Protein AF-A0A8T4BU78-F1 (afdb_monomer_lite)

Secondary structure (DSSP, 8-state):
-PPPHHHHHHTT------TT-B-TTSPBPP-----TTS-TTT--TTT-GGGSHHHHHHHHHHHHHHHHHHHHTSTT----HHHHHHHHHH-HHHHHHHTSS-S-HHHHHHHHHHHHHHHHTT------

pLDDT: mean 82.56, std 16.55, range [45.66, 97.5]

Radius of gyration: 16.7 Å; chains: 1; bounding box: 52×27×36 Å

Structure (mmCIF, N/CA/C/O backbone):
data_AF-A0A8T4BU78-F1
#
_entry.id   AF-A0A8T4BU78-F1
#
loop_
_atom_site.group_PDB
_atom_site.id
_atom_site.type_symbol
_atom_site.label_atom_id
_atom_site.label_alt_id
_atom_site.label_comp_id
_atom_site.label_asym_id
_atom_site.label_entity_id
_atom_site.label_seq_id
_atom_site.pdbx_PDB_ins_code
_atom_site.Cartn_x
_atom_site.Cartn_y
_atom_site.Cartn_z
_atom_site.occupancy
_atom_site.B_iso_or_equiv
_atom_site.auth_seq_id
_atom_site.auth_comp_id
_atom_site.auth_asym_id
_atom_site.auth_atom_id
_atom_site.pdbx_PDB_model_num
ATOM 1 N N . MET A 1 1 ? 0.306 3.271 -10.183 1.00 60.38 1 MET A N 1
ATOM 2 C CA . MET A 1 1 ? 0.568 3.487 -8.742 1.00 60.38 1 MET A CA 1
ATOM 3 C C . MET A 1 1 ? 1.903 2.819 -8.454 1.00 60.38 1 MET A C 1
ATOM 5 O O . MET A 1 1 ? 2.010 1.633 -8.703 1.00 60.38 1 MET A O 1
ATOM 9 N N . GLN A 1 2 ? 2.957 3.525 -8.040 1.00 74.88 2 GLN A N 1
ATOM 10 C CA . GLN A 1 2 ? 4.253 2.846 -7.896 1.00 74.88 2 GLN A CA 1
ATOM 11 C C . GLN A 1 2 ? 4.319 2.069 -6.575 1.00 74.88 2 GLN A C 1
ATOM 13 O O . GLN A 1 2 ? 4.122 2.649 -5.507 1.00 74.88 2 GLN A O 1
ATOM 18 N N . LEU A 1 3 ? 4.611 0.769 -6.652 1.00 83.19 3 LEU A N 1
ATOM 19 C CA . LEU A 1 3 ? 4.861 -0.080 -5.487 1.00 83.19 3 LEU A CA 1
ATOM 20 C C . LEU A 1 3 ? 6.272 0.146 -4.929 1.00 83.19 3 LEU A C 1
ATOM 22 O O . LEU A 1 3 ? 7.244 0.337 -5.678 1.00 83.19 3 LEU A O 1
ATOM 26 N N . MET A 1 4 ? 6.391 0.059 -3.602 1.00 80.19 4 MET A N 1
ATOM 27 C CA . MET A 1 4 ? 7.692 -0.062 -2.941 1.00 80.19 4 MET A CA 1
ATOM 28 C C . MET A 1 4 ? 8.413 -1.329 -3.434 1.00 80.19 4 MET A C 1
ATOM 30 O O . MET A 1 4 ? 7.736 -2.326 -3.684 1.00 80.19 4 MET A O 1
ATOM 34 N N . PRO A 1 5 ? 9.754 -1.324 -3.593 1.00 80.31 5 PRO A N 1
ATOM 35 C CA . PRO A 1 5 ? 10.483 -2.474 -4.131 1.00 80.31 5 PRO A CA 1
ATOM 36 C C . PRO A 1 5 ? 10.196 -3.788 -3.400 1.00 80.31 5 PRO A C 1
ATOM 38 O O . PRO A 1 5 ? 9.961 -4.796 -4.054 1.00 80.31 5 PRO A O 1
ATOM 41 N N . ASP A 1 6 ? 10.171 -3.772 -2.068 1.00 82.94 6 ASP A N 1
ATOM 42 C CA . ASP A 1 6 ? 9.973 -4.996 -1.284 1.00 82.94 6 ASP A CA 1
ATOM 43 C C . ASP A 1 6 ? 8.546 -5.529 -1.448 1.00 82.94 6 ASP A C 1
ATOM 45 O O . ASP A 1 6 ? 8.368 -6.690 -1.797 1.00 82.94 6 ASP A O 1
ATOM 49 N N . ALA A 1 7 ? 7.540 -4.649 -1.369 1.00 86.81 7 ALA A N 1
ATOM 50 C CA . ALA A 1 7 ? 6.150 -5.014 -1.644 1.00 86.81 7 ALA A CA 1
ATOM 51 C C . ALA A 1 7 ? 5.963 -5.559 -3.071 1.00 86.81 7 ALA A C 1
ATOM 53 O O . ALA A 1 7 ? 5.230 -6.519 -3.277 1.00 86.81 7 ALA A O 1
ATOM 54 N N . ALA A 1 8 ? 6.637 -4.977 -4.066 1.00 89.25 8 ALA A N 1
ATOM 55 C CA . ALA A 1 8 ? 6.591 -5.474 -5.438 1.00 89.25 8 ALA A CA 1
ATOM 56 C C . ALA A 1 8 ? 7.152 -6.902 -5.551 1.00 89.25 8 ALA A C 1
ATOM 58 O O . ALA A 1 8 ? 6.532 -7.735 -6.211 1.00 89.25 8 ALA A O 1
ATOM 59 N N . ARG A 1 9 ? 8.272 -7.201 -4.876 1.00 88.44 9 ARG A N 1
ATOM 60 C CA . ARG A 1 9 ? 8.844 -8.560 -4.848 1.00 88.44 9 ARG A CA 1
ATOM 61 C C . ARG A 1 9 ? 7.935 -9.549 -4.137 1.00 88.44 9 ARG A C 1
ATOM 63 O O . ARG A 1 9 ? 7.732 -10.640 -4.658 1.00 88.44 9 ARG A O 1
ATOM 70 N N . ASP A 1 10 ? 7.342 -9.157 -3.014 1.00 90.19 10 ASP A N 1
ATOM 71 C CA . ASP A 1 10 ? 6.379 -9.996 -2.292 1.00 90.19 10 ASP A CA 1
ATOM 72 C C . ASP A 1 10 ? 5.147 -10.321 -3.154 1.00 90.19 10 ASP A C 1
ATOM 74 O O . ASP A 1 10 ? 4.542 -11.382 -3.007 1.00 90.19 10 ASP A O 1
ATOM 78 N N . MET A 1 11 ? 4.786 -9.432 -4.088 1.00 91.81 11 MET A N 1
ATOM 79 C CA . MET A 1 11 ? 3.721 -9.654 -5.076 1.00 91.81 11 MET A CA 1
ATOM 80 C C . MET A 1 11 ? 4.187 -10.414 -6.333 1.00 91.81 11 MET A C 1
ATOM 82 O O . MET A 1 11 ? 3.403 -10.586 -7.266 1.00 91.81 11 MET A O 1
ATOM 86 N N . GLY A 1 12 ? 5.437 -10.882 -6.368 1.00 90.56 12 GLY A N 1
ATOM 87 C CA . GLY A 1 12 ? 5.993 -11.680 -7.461 1.00 90.56 12 GLY A CA 1
ATOM 88 C C . GLY A 1 12 ? 6.514 -10.873 -8.650 1.00 90.56 12 GLY A C 1
ATOM 89 O O . GLY A 1 12 ? 6.806 -11.465 -9.686 1.00 90.56 12 GLY A O 1
ATOM 90 N N . LEU A 1 13 ? 6.643 -9.547 -8.527 1.00 90.62 13 LEU A N 1
ATOM 91 C CA . LEU A 1 13 ? 7.247 -8.734 -9.580 1.00 90.62 13 LEU A CA 1
ATOM 92 C C . LEU A 1 13 ? 8.768 -8.898 -9.590 1.00 90.62 13 LEU A C 1
ATOM 94 O O . LEU A 1 13 ? 9.443 -8.760 -8.564 1.00 90.62 13 LEU A O 1
ATOM 98 N N . ASN A 1 14 ? 9.321 -9.098 -10.781 1.00 89.44 14 ASN A N 1
ATOM 99 C CA . ASN A 1 14 ? 10.753 -9.055 -11.014 1.00 89.44 14 ASN A CA 1
ATOM 100 C C . ASN A 1 14 ? 11.227 -7.595 -11.001 1.00 89.44 14 ASN A C 1
ATOM 102 O O . ASN A 1 14 ? 11.080 -6.857 -11.978 1.00 89.44 14 ASN A O 1
ATOM 106 N N . VAL A 1 15 ? 11.774 -7.161 -9.865 1.00 83.81 15 VAL A N 1
ATOM 107 C CA . VAL A 1 15 ? 12.284 -5.798 -9.680 1.00 83.81 15 VAL A CA 1
ATOM 108 C C . VAL A 1 15 ? 13.722 -5.825 -9.155 1.00 83.81 15 VAL A C 1
ATOM 110 O O . VAL A 1 15 ? 14.036 -6.631 -8.270 1.00 83.81 15 VAL A O 1
ATOM 113 N N . PRO A 1 16 ? 14.611 -4.936 -9.640 1.00 75.50 16 PRO A N 1
ATOM 114 C CA . PRO A 1 16 ? 15.993 -4.870 -9.171 1.00 75.50 16 PRO A CA 1
ATOM 115 C C . PRO A 1 16 ? 16.114 -4.698 -7.648 1.00 75.50 16 PRO A C 1
ATOM 117 O O . PRO A 1 16 ? 15.251 -4.101 -6.997 1.00 75.50 16 PRO A O 1
ATOM 120 N N . ASP A 1 17 ? 17.209 -5.187 -7.061 1.00 72.69 17 ASP A N 1
ATOM 121 C CA . ASP A 1 17 ? 17.552 -4.891 -5.667 1.00 72.69 17 ASP A CA 1
ATOM 122 C C . ASP A 1 17 ? 18.189 -3.505 -5.546 1.00 72.69 17 ASP A C 1
ATOM 124 O O . ASP A 1 17 ? 19.389 -3.323 -5.745 1.00 72.69 17 ASP A O 1
ATOM 128 N N . TYR A 1 18 ? 17.359 -2.508 -5.241 1.00 62.97 18 TYR A N 1
ATOM 129 C CA . TYR A 1 18 ? 17.823 -1.147 -4.992 1.00 62.97 18 TYR A CA 1
ATOM 130 C C . TYR A 1 18 ? 18.510 -1.017 -3.625 1.00 62.97 18 TYR A C 1
ATOM 132 O O . TYR A 1 18 ? 19.382 -0.170 -3.469 1.00 62.97 18 TYR A O 1
ATOM 140 N N . GLN A 1 19 ? 18.153 -1.839 -2.631 1.00 54.75 19 GLN A N 1
ATOM 141 C CA . GLN A 1 19 ? 18.551 -1.626 -1.235 1.00 54.75 19 GLN A CA 1
ATOM 142 C C . GLN A 1 19 ? 19.984 -2.083 -0.921 1.00 54.75 19 GLN A C 1
ATOM 144 O O . GLN A 1 19 ? 20.543 -1.676 0.097 1.00 54.75 19 GLN A O 1
ATOM 149 N N . LYS A 1 20 ? 20.619 -2.879 -1.791 1.00 51.72 20 LYS A N 1
ATOM 150 C CA . LYS A 1 20 ? 21.959 -3.444 -1.550 1.00 51.72 20 LYS A CA 1
ATOM 151 C C . LYS A 1 20 ? 23.054 -2.876 -2.451 1.00 51.72 20 LYS A C 1
ATOM 153 O O . LYS A 1 20 ? 23.868 -3.621 -2.990 1.00 51.72 20 LYS A O 1
ATOM 158 N N . VAL A 1 21 ? 23.158 -1.553 -2.569 1.00 51.81 21 VAL A N 1
ATOM 159 C CA . VAL A 1 21 ? 24.363 -0.941 -3.157 1.00 51.81 21 VAL A CA 1
ATOM 160 C C . VAL A 1 21 ? 25.380 -0.651 -2.048 1.00 51.81 21 VAL A C 1
ATOM 162 O O . VAL A 1 21 ? 25.398 0.433 -1.467 1.00 51.81 21 VAL A O 1
ATOM 165 N N . LYS A 1 22 ? 26.248 -1.625 -1.742 1.00 45.94 22 LYS A N 1
ATOM 166 C CA . LYS A 1 22 ? 27.487 -1.357 -0.993 1.00 45.94 22 LYS A CA 1
ATOM 167 C C . LYS A 1 22 ? 28.500 -0.732 -1.953 1.00 45.94 22 LYS A C 1
ATOM 169 O O . LYS A 1 22 ? 28.927 -1.394 -2.893 1.00 45.94 22 LYS A O 1
ATOM 174 N N . ILE A 1 23 ? 28.911 0.514 -1.717 1.00 50.72 23 ILE A N 1
ATOM 175 C CA . ILE A 1 23 ? 30.072 1.098 -2.404 1.00 50.72 23 ILE A CA 1
ATOM 176 C C . ILE A 1 23 ? 31.296 1.035 -1.486 1.00 50.72 23 ILE A C 1
ATOM 178 O O . ILE A 1 23 ? 31.197 1.194 -0.266 1.00 50.72 23 ILE A O 1
ATOM 182 N N . ARG A 1 24 ? 32.458 0.789 -2.102 1.00 45.66 24 ARG A N 1
ATOM 183 C CA . ARG A 1 24 ? 33.802 0.947 -1.527 1.00 45.66 24 ARG A CA 1
ATOM 184 C C . ARG A 1 24 ? 33.868 2.249 -0.700 1.00 45.66 24 ARG A C 1
ATOM 186 O O . ARG A 1 24 ? 33.446 3.292 -1.188 1.00 45.66 24 ARG A O 1
ATOM 193 N N . ASN A 1 25 ? 34.393 2.178 0.527 1.00 53.91 25 ASN A N 1
ATOM 194 C CA . ASN A 1 25 ? 34.515 3.266 1.527 1.00 53.91 25 ASN A CA 1
ATOM 195 C C . ASN A 1 25 ? 33.329 3.472 2.498 1.00 53.91 25 ASN A C 1
ATOM 197 O O . ASN A 1 25 ? 33.269 4.494 3.176 1.00 53.91 25 ASN A O 1
ATOM 201 N N . GLY A 1 26 ? 32.402 2.516 2.620 1.00 53.44 26 GLY A N 1
ATOM 202 C CA . GLY A 1 26 ? 31.510 2.433 3.792 1.00 53.44 26 GLY A CA 1
ATOM 203 C C . GLY A 1 26 ? 30.357 3.445 3.858 1.00 53.44 26 GLY A C 1
ATOM 204 O O . GLY A 1 26 ? 29.651 3.484 4.862 1.00 53.44 26 GLY A O 1
ATOM 205 N N . LYS A 1 27 ? 30.113 4.238 2.805 1.00 56.41 27 LYS A N 1
ATOM 206 C CA . LYS A 1 27 ? 28.925 5.103 2.710 1.00 56.41 27 LYS A CA 1
ATOM 207 C C . LYS A 1 27 ? 27.795 4.394 1.959 1.00 56.41 27 LYS A C 1
ATOM 209 O O . LYS A 1 27 ? 27.946 4.045 0.790 1.00 56.41 27 LYS A O 1
ATOM 214 N N . THR A 1 28 ? 26.651 4.224 2.619 1.00 51.62 28 THR A N 1
ATOM 215 C CA . THR A 1 28 ? 25.407 3.752 1.995 1.00 51.62 28 THR A CA 1
ATOM 216 C C . THR A 1 28 ? 24.897 4.812 1.020 1.00 51.62 28 THR A C 1
ATOM 218 O O . THR A 1 28 ? 24.598 5.936 1.431 1.00 51.62 28 THR A O 1
ATOM 221 N N . LEU A 1 29 ? 24.786 4.483 -0.272 1.00 51.28 29 LEU A N 1
ATOM 222 C CA . LEU A 1 29 ? 24.073 5.356 -1.204 1.00 51.28 29 LEU A CA 1
ATOM 223 C C . LEU A 1 29 ? 22.579 5.325 -0.880 1.00 51.28 29 LEU A C 1
ATOM 225 O O . LEU A 1 29 ? 21.978 4.258 -0.773 1.00 51.28 29 LEU A O 1
ATOM 229 N N . LYS A 1 30 ? 21.966 6.507 -0.776 1.00 52.44 30 LYS A N 1
ATOM 230 C CA . LYS A 1 30 ? 20.507 6.627 -0.786 1.00 52.44 30 LYS A CA 1
ATOM 231 C C . LYS A 1 30 ? 20.003 6.169 -2.152 1.00 52.44 30 LYS A C 1
ATOM 233 O O . LYS A 1 30 ? 20.450 6.670 -3.181 1.00 52.44 30 LYS A O 1
ATOM 238 N N . THR A 1 31 ? 19.066 5.232 -2.166 1.00 48.88 31 THR A N 1
ATOM 239 C CA . THR A 1 31 ? 18.368 4.840 -3.389 1.00 48.88 31 THR A CA 1
ATOM 240 C C . THR A 1 31 ? 17.513 6.012 -3.853 1.00 48.88 31 THR A C 1
ATOM 242 O O . THR A 1 31 ? 16.580 6.415 -3.158 1.00 48.88 31 THR A O 1
ATOM 245 N N . TYR A 1 32 ? 17.834 6.592 -5.005 1.00 50.03 32 TYR A N 1
ATOM 246 C CA . TYR A 1 32 ? 17.014 7.646 -5.590 1.00 50.03 32 TYR A CA 1
ATOM 247 C C . TYR A 1 32 ? 15.757 7.027 -6.214 1.00 50.03 32 TYR A C 1
ATOM 249 O O . TYR A 1 32 ? 15.835 6.002 -6.890 1.00 50.03 32 TYR A O 1
ATOM 257 N N . SER A 1 33 ? 14.592 7.650 -6.001 1.00 55.03 33 SER A N 1
ATOM 258 C CA . SER A 1 33 ? 13.384 7.334 -6.773 1.00 55.03 33 SER A CA 1
ATOM 259 C C . SER A 1 33 ? 13.700 7.489 -8.261 1.00 55.03 33 SER A C 1
ATOM 261 O O . SER A 1 33 ? 14.304 8.500 -8.629 1.00 55.03 33 SER A O 1
ATOM 263 N N . CYS A 1 34 ? 13.264 6.560 -9.109 1.00 60.91 34 CYS A N 1
ATOM 264 C CA . CYS A 1 34 ? 13.429 6.686 -10.554 1.00 60.91 34 CYS A CA 1
ATOM 265 C C . CYS A 1 34 ? 12.762 7.974 -11.052 1.00 60.91 34 CYS A C 1
ATOM 267 O O . CYS A 1 34 ? 11.539 8.091 -11.044 1.00 60.91 34 CYS A O 1
ATOM 269 N N . ARG A 1 35 ? 13.574 8.966 -11.430 1.00 56.44 35 ARG A N 1
ATOM 270 C CA . ARG A 1 35 ? 13.133 10.253 -11.980 1.00 56.44 35 ARG A CA 1
ATOM 271 C C . ARG A 1 35 ? 13.648 10.378 -13.404 1.00 56.44 35 ARG A C 1
ATOM 273 O O . ARG A 1 35 ? 14.730 9.888 -13.723 1.00 56.44 35 ARG A O 1
ATOM 280 N N . LYS A 1 36 ? 12.885 11.071 -14.246 1.00 46.22 36 LYS A N 1
ATOM 281 C CA . LYS A 1 36 ? 13.298 11.433 -15.605 1.00 46.22 36 LYS A CA 1
ATOM 282 C C . LYS A 1 36 ? 14.642 12.185 -15.529 1.00 46.22 36 LYS A C 1
ATOM 284 O O . LYS A 1 36 ? 14.718 13.191 -14.832 1.00 46.22 36 LYS A O 1
ATOM 289 N N . GLY A 1 37 ? 15.687 11.663 -16.178 1.00 53.62 37 GLY A N 1
ATOM 290 C CA . GLY A 1 37 ? 17.047 12.234 -16.183 1.00 53.62 37 GLY A CA 1
ATOM 291 C C . GLY A 1 37 ? 18.063 11.590 -15.223 1.00 53.62 37 GLY A C 1
ATOM 292 O O . GLY A 1 37 ? 19.249 11.875 -15.332 1.00 53.62 37 GLY A O 1
ATOM 293 N N . LEU A 1 38 ? 17.643 10.698 -14.316 1.00 56.53 38 LEU A N 1
ATOM 294 C CA . LEU A 1 38 ? 18.546 9.803 -13.577 1.00 56.53 38 LEU A CA 1
ATOM 295 C C . LEU A 1 38 ? 18.670 8.510 -14.386 1.00 56.53 38 LEU A C 1
ATOM 297 O O . LEU A 1 38 ? 17.843 7.608 -14.264 1.00 56.53 38 LEU A O 1
ATOM 301 N N . GLU A 1 39 ? 19.648 8.494 -15.286 1.00 49.66 39 GLU A N 1
ATOM 302 C CA . GLU A 1 39 ? 19.865 7.448 -16.286 1.00 49.66 39 GLU A CA 1
ATOM 303 C C . GLU A 1 39 ? 19.889 6.021 -15.713 1.00 49.66 39 GLU A C 1
ATOM 305 O O . GLU A 1 39 ? 20.198 5.781 -14.542 1.00 49.66 39 GLU A O 1
ATOM 310 N N . GLU A 1 40 ? 19.573 5.076 -16.604 1.00 52.31 40 GLU A N 1
ATOM 311 C CA . GLU A 1 40 ? 19.340 3.627 -16.469 1.00 52.31 40 GLU A CA 1
ATOM 312 C C . GLU A 1 40 ? 20.213 2.842 -15.476 1.00 52.31 40 GLU A C 1
ATOM 314 O O . GLU A 1 40 ? 19.840 1.738 -15.074 1.00 52.31 40 GLU A O 1
ATOM 319 N N . LYS A 1 41 ? 21.352 3.396 -15.045 1.00 59.34 41 LYS A N 1
ATOM 320 C CA . LYS A 1 41 ? 22.296 2.783 -14.103 1.00 59.34 41 LYS A CA 1
ATOM 321 C C . LYS A 1 41 ? 21.620 2.269 -12.835 1.00 59.34 41 LYS A C 1
ATOM 323 O O . LYS A 1 41 ? 21.973 1.194 -12.353 1.00 59.34 41 LYS A O 1
ATOM 328 N N . TYR A 1 42 ? 20.673 3.032 -12.291 1.00 59.75 42 TYR A N 1
ATOM 329 C CA . TYR A 1 42 ? 19.941 2.631 -11.087 1.00 59.75 42 TYR A CA 1
ATOM 330 C C . TYR A 1 42 ? 18.528 2.159 -11.403 1.00 59.75 42 TYR A C 1
ATOM 332 O O . TYR A 1 42 ? 18.021 1.294 -10.704 1.00 59.75 42 TYR A O 1
ATOM 340 N N . CYS A 1 43 ? 17.910 2.668 -12.468 1.00 66.44 43 CYS A N 1
ATOM 341 C CA . CYS A 1 43 ? 16.534 2.364 -12.838 1.00 66.44 43 CYS A CA 1
ATOM 342 C C . CYS A 1 43 ? 16.492 1.595 -14.152 1.00 66.44 43 CYS A C 1
ATOM 344 O O . CYS A 1 43 ? 16.493 2.179 -15.232 1.00 66.44 43 CYS A O 1
ATOM 346 N N . LYS A 1 44 ? 16.427 0.266 -14.054 1.00 70.75 44 LYS A N 1
ATOM 347 C CA . LYS A 1 44 ? 16.305 -0.614 -15.219 1.00 70.75 44 LYS A CA 1
ATOM 348 C C . LYS A 1 44 ? 14.869 -0.615 -15.741 1.00 70.75 44 LYS A C 1
ATOM 350 O O . LYS A 1 44 ? 14.165 -1.604 -15.586 1.00 70.75 44 LYS A O 1
ATOM 355 N N . PHE A 1 45 ? 14.429 0.481 -16.359 1.00 69.88 45 PHE A N 1
ATOM 356 C CA . PHE A 1 45 ? 13.051 0.644 -16.852 1.00 69.88 45 PHE A CA 1
ATOM 357 C C . PHE A 1 45 ? 12.570 -0.521 -17.731 1.00 69.88 45 PHE A C 1
ATOM 359 O O . PHE A 1 45 ? 11.399 -0.874 -17.681 1.00 69.88 45 PHE A O 1
ATOM 366 N N . LYS A 1 46 ? 13.476 -1.147 -18.496 1.00 73.00 46 LYS A N 1
ATOM 367 C CA . LYS A 1 46 ? 13.161 -2.307 -19.344 1.00 73.00 46 LYS A CA 1
ATOM 368 C C . LYS A 1 46 ? 12.871 -3.595 -18.569 1.00 73.00 46 LYS A C 1
ATOM 370 O O . LYS A 1 46 ? 12.128 -4.426 -19.072 1.00 73.00 46 LYS A O 1
ATOM 375 N N . THR A 1 47 ? 13.479 -3.798 -17.399 1.00 81.44 47 THR A N 1
ATOM 376 C CA . THR A 1 47 ? 13.391 -5.076 -16.664 1.00 81.44 47 THR A CA 1
ATOM 377 C C . THR A 1 47 ? 12.733 -4.953 -15.296 1.00 81.44 47 THR A C 1
ATOM 379 O O . THR A 1 47 ? 12.500 -5.967 -14.655 1.00 81.44 47 THR A O 1
ATOM 382 N N . ASP A 1 48 ? 12.478 -3.738 -14.816 1.00 85.44 48 ASP A N 1
ATOM 383 C CA . ASP A 1 48 ? 11.678 -3.493 -13.621 1.00 85.44 48 ASP A CA 1
ATOM 384 C C . ASP A 1 48 ? 10.196 -3.538 -13.993 1.00 85.44 48 ASP A C 1
ATOM 386 O O . ASP A 1 48 ? 9.640 -2.604 -14.576 1.00 85.44 48 ASP A O 1
ATOM 390 N N . GLU A 1 49 ? 9.552 -4.644 -13.632 1.00 90.19 49 GLU A N 1
ATOM 391 C CA . GLU A 1 49 ? 8.161 -4.914 -13.986 1.00 90.19 49 GLU A CA 1
ATOM 392 C C . GLU A 1 49 ? 7.164 -3.926 -13.379 1.00 90.19 49 GLU A C 1
ATOM 394 O O . GLU A 1 49 ? 6.029 -3.855 -13.845 1.00 90.19 49 GLU A O 1
ATOM 399 N N . ARG A 1 50 ? 7.564 -3.084 -12.414 1.00 88.19 50 ARG A N 1
ATOM 400 C CA . ARG A 1 50 ? 6.694 -2.000 -11.934 1.00 88.19 50 ARG A CA 1
ATOM 401 C C . ARG A 1 50 ? 6.438 -0.940 -13.000 1.00 88.19 50 ARG A C 1
ATOM 403 O O . ARG A 1 50 ? 5.484 -0.186 -12.843 1.00 88.19 50 ARG A O 1
ATOM 410 N N . PHE A 1 51 ? 7.268 -0.846 -14.040 1.00 86.62 51 PHE A N 1
ATOM 411 C CA . PHE A 1 51 ? 7.026 0.048 -15.176 1.00 86.62 51 PHE A CA 1
ATOM 412 C C . PHE A 1 51 ? 6.203 -0.608 -16.293 1.00 86.62 51 PHE A C 1
ATOM 414 O O . PHE A 1 51 ? 5.759 0.090 -17.201 1.00 86.62 51 PHE A O 1
ATOM 421 N N . ASN A 1 52 ? 5.942 -1.917 -16.219 1.00 89.94 52 ASN A N 1
ATOM 422 C CA . ASN A 1 52 ? 4.919 -2.551 -17.043 1.00 89.94 52 ASN A CA 1
ATOM 423 C C . ASN A 1 52 ? 3.543 -2.257 -16.422 1.00 89.94 52 ASN A C 1
ATOM 425 O O . ASN A 1 52 ? 3.281 -2.640 -15.283 1.00 89.94 52 ASN A O 1
ATOM 429 N N . ALA A 1 53 ? 2.677 -1.558 -17.158 1.00 91.00 53 ALA A N 1
ATOM 430 C CA . ALA A 1 53 ? 1.410 -1.060 -16.623 1.00 91.00 53 ALA A CA 1
ATOM 431 C C . ALA A 1 53 ? 0.486 -2.179 -16.112 1.00 91.00 53 ALA A C 1
ATOM 433 O O . ALA A 1 53 ? -0.060 -2.060 -15.018 1.00 91.00 53 ALA A O 1
ATOM 434 N N . GLU A 1 54 ? 0.350 -3.269 -16.867 1.00 93.19 54 GLU A N 1
ATOM 435 C CA . GLU A 1 54 ? -0.514 -4.400 -16.517 1.00 93.19 54 GLU A CA 1
ATOM 436 C C . GLU A 1 54 ? -0.036 -5.087 -15.232 1.00 93.19 54 GLU A C 1
ATOM 438 O O . GLU A 1 54 ? -0.787 -5.190 -14.261 1.00 93.19 54 GLU A O 1
ATOM 443 N N . LYS A 1 55 ? 1.251 -5.455 -15.177 1.00 93.31 55 LYS A N 1
ATOM 444 C CA . LYS A 1 55 ? 1.858 -6.089 -13.996 1.00 93.31 55 LYS A CA 1
ATOM 445 C C . LYS A 1 55 ? 1.824 -5.180 -12.766 1.00 93.31 55 LYS A C 1
ATOM 447 O O . LYS A 1 55 ? 1.573 -5.645 -11.656 1.00 93.31 55 LYS A O 1
ATOM 452 N N . ASN A 1 56 ? 2.055 -3.879 -12.951 1.00 91.88 56 ASN A N 1
ATOM 453 C CA . ASN A 1 56 ? 2.007 -2.893 -11.873 1.00 91.88 56 ASN A CA 1
ATOM 454 C C . ASN A 1 56 ? 0.607 -2.783 -11.256 1.00 91.88 56 ASN A C 1
ATOM 456 O O . ASN A 1 56 ? 0.481 -2.769 -10.031 1.00 91.88 56 ASN A O 1
ATOM 460 N N . ILE A 1 57 ? -0.430 -2.708 -12.095 1.00 93.38 57 ILE A N 1
ATOM 461 C CA . ILE A 1 57 ? -1.819 -2.603 -11.640 1.00 93.38 57 ILE A CA 1
ATOM 462 C C . ILE A 1 57 ? -2.244 -3.894 -10.935 1.00 93.38 57 ILE A C 1
ATOM 464 O O . ILE A 1 57 ? -2.766 -3.816 -9.823 1.00 93.38 57 ILE A O 1
ATOM 468 N N . ASP A 1 58 ? -1.966 -5.064 -11.519 1.00 94.75 58 ASP A N 1
ATOM 469 C CA . ASP A 1 58 ? -2.300 -6.363 -10.919 1.00 94.75 58 ASP A CA 1
ATOM 470 C C . ASP A 1 58 ? -1.651 -6.542 -9.534 1.00 94.75 58 ASP A C 1
ATOM 472 O O . ASP A 1 58 ? -2.331 -6.816 -8.539 1.00 94.75 58 ASP A O 1
ATOM 476 N N . ALA A 1 59 ? -0.345 -6.282 -9.424 1.00 94.69 59 ALA A N 1
ATOM 477 C CA . ALA A 1 59 ? 0.359 -6.329 -8.144 1.00 94.69 59 ALA A CA 1
ATOM 478 C C . ALA A 1 59 ? -0.165 -5.281 -7.147 1.00 94.69 59 ALA A C 1
ATOM 480 O O . ALA A 1 59 ? -0.280 -5.563 -5.953 1.00 94.69 59 ALA A O 1
ATOM 481 N N . GLY A 1 60 ? -0.521 -4.082 -7.621 1.00 94.00 60 GLY A N 1
ATOM 482 C CA . GLY A 1 60 ? -1.116 -3.028 -6.800 1.00 94.00 60 GLY A CA 1
ATOM 483 C C . GLY A 1 60 ? -2.441 -3.459 -6.169 1.00 94.00 60 GLY A C 1
ATOM 484 O O . GLY A 1 60 ? -2.628 -3.311 -4.961 1.00 94.00 60 GLY A O 1
ATOM 485 N N . VAL A 1 61 ? -3.335 -4.059 -6.959 1.00 95.19 61 VAL A N 1
ATOM 486 C CA . VAL A 1 61 ? -4.626 -4.583 -6.482 1.00 95.19 61 VAL A CA 1
ATOM 487 C C . VAL A 1 61 ? -4.423 -5.725 -5.483 1.00 95.19 61 VAL A C 1
ATOM 489 O O . VAL A 1 61 ? -5.059 -5.738 -4.425 1.00 95.19 61 VAL A O 1
ATOM 492 N N . LYS A 1 62 ? -3.500 -6.655 -5.761 1.00 95.38 62 LYS A N 1
ATOM 493 C CA . LYS A 1 62 ? -3.142 -7.742 -4.831 1.00 95.38 62 LYS A CA 1
ATOM 494 C C . LYS A 1 62 ? -2.620 -7.205 -3.501 1.00 95.38 62 LYS A C 1
ATOM 496 O O . LYS A 1 62 ? -3.043 -7.678 -2.443 1.00 95.38 62 LYS A O 1
ATOM 501 N N . TYR A 1 63 ? -1.766 -6.185 -3.541 1.00 95.88 63 TYR A N 1
ATOM 502 C CA . TYR A 1 63 ? -1.240 -5.560 -2.335 1.00 95.88 63 TYR A CA 1
ATOM 503 C C . TYR A 1 63 ? -2.340 -4.855 -1.533 1.00 95.88 63 TYR A C 1
ATOM 505 O O . TYR A 1 63 ? -2.436 -5.055 -0.325 1.00 95.88 63 TYR A O 1
ATOM 513 N N . ILE A 1 64 ? -3.243 -4.118 -2.186 1.00 95.81 64 ILE A N 1
ATOM 514 C CA . ILE A 1 64 ? -4.407 -3.511 -1.519 1.00 95.81 64 ILE A CA 1
ATOM 515 C C . ILE A 1 64 ? -5.283 -4.583 -0.852 1.00 95.81 64 ILE A C 1
ATOM 517 O O . ILE A 1 64 ? -5.657 -4.431 0.311 1.00 95.81 64 ILE A O 1
ATOM 521 N N . LYS A 1 65 ? -5.548 -5.711 -1.525 1.00 96.06 65 LYS A N 1
ATOM 522 C CA . LYS A 1 65 ? -6.274 -6.849 -0.932 1.00 96.06 65 LYS A CA 1
ATOM 523 C C . LYS A 1 65 ? -5.556 -7.407 0.301 1.00 96.06 65 LYS A C 1
ATOM 525 O O . LYS A 1 65 ? -6.202 -7.723 1.301 1.00 96.06 65 LYS A O 1
ATOM 530 N N . TRP A 1 66 ? -4.228 -7.513 0.257 1.00 95.88 66 TRP A N 1
ATOM 531 C CA . TRP A 1 66 ? -3.428 -7.926 1.410 1.00 95.88 66 TRP A CA 1
ATOM 532 C C . TRP A 1 66 ? -3.552 -6.939 2.583 1.00 95.88 66 TRP A C 1
ATOM 534 O O . TRP A 1 66 ? -3.749 -7.378 3.718 1.00 95.88 66 TRP A O 1
ATOM 544 N N . LEU A 1 67 ? -3.531 -5.626 2.319 1.00 96.12 67 LEU A N 1
ATOM 545 C CA . LEU A 1 67 ? -3.734 -4.591 3.341 1.00 96.12 67 LEU A CA 1
ATOM 546 C C . LEU A 1 67 ? -5.121 -4.690 3.983 1.00 96.12 67 LEU A C 1
ATOM 548 O O . LEU A 1 67 ? -5.213 -4.708 5.208 1.00 96.12 67 LEU A O 1
ATOM 552 N N . ILE A 1 68 ? -6.178 -4.831 3.177 1.00 96.81 68 ILE A N 1
ATOM 553 C CA . ILE A 1 68 ? -7.561 -5.002 3.653 1.00 96.81 68 ILE A CA 1
ATOM 554 C C . ILE A 1 68 ? -7.665 -6.220 4.576 1.00 96.81 68 ILE A C 1
ATOM 556 O O . ILE A 1 68 ? -8.160 -6.114 5.695 1.00 96.81 68 ILE A O 1
ATOM 560 N N . ASN A 1 69 ? -7.134 -7.370 4.153 1.00 96.12 69 ASN A N 1
ATOM 561 C CA . ASN A 1 69 ? -7.111 -8.577 4.983 1.00 96.12 69 ASN A CA 1
ATOM 562 C C . ASN A 1 69 ? -6.323 -8.365 6.282 1.00 96.12 69 ASN A C 1
ATOM 564 O O . ASN A 1 69 ? -6.689 -8.874 7.341 1.00 96.12 69 ASN A O 1
ATOM 568 N N . GLY A 1 70 ? -5.221 -7.622 6.203 1.00 95.50 70 GLY A N 1
ATOM 569 C CA . GLY A 1 70 ? -4.398 -7.263 7.344 1.00 95.50 70 GLY A CA 1
ATOM 570 C C . GLY A 1 70 ? -5.125 -6.382 8.359 1.00 95.50 70 GLY A C 1
ATOM 571 O O . GLY A 1 70 ? -4.961 -6.614 9.560 1.00 95.50 70 GLY A O 1
ATOM 572 N N . LEU A 1 71 ? -5.908 -5.412 7.881 1.00 96.25 71 LEU A N 1
ATOM 573 C CA . LEU A 1 71 ? -6.746 -4.518 8.683 1.00 96.25 71 LEU A CA 1
ATOM 574 C C . LEU A 1 71 ? -7.908 -5.283 9.319 1.00 96.25 71 LEU A C 1
ATOM 576 O O . LEU A 1 71 ? -8.018 -5.258 10.534 1.00 96.25 71 LEU A O 1
ATOM 580 N N . ASN A 1 72 ? -8.643 -6.093 8.548 1.00 94.38 72 ASN A N 1
ATOM 581 C CA . ASN A 1 72 ? -9.752 -6.929 9.037 1.00 94.38 72 ASN A CA 1
ATOM 582 C C . ASN A 1 72 ? -9.373 -7.873 10.187 1.00 94.38 72 ASN A C 1
ATOM 584 O O . ASN A 1 72 ? -10.202 -8.233 11.018 1.00 94.38 72 ASN A O 1
ATOM 588 N N . ARG A 1 73 ? -8.112 -8.313 10.246 1.00 93.44 73 ARG A N 1
ATOM 589 C CA . ARG A 1 73 ? -7.612 -9.150 11.350 1.00 93.44 73 ARG A CA 1
ATOM 590 C C . ARG A 1 73 ? -7.410 -8.371 12.652 1.00 93.44 73 ARG A C 1
ATOM 592 O O . ARG A 1 73 ? -7.175 -8.987 13.689 1.00 93.44 73 ARG A O 1
ATOM 599 N N . ASN A 1 74 ? -7.442 -7.042 12.614 1.00 88.88 74 ASN A N 1
ATOM 600 C CA . ASN A 1 74 ? -7.372 -6.191 13.790 1.00 88.88 74 ASN A CA 1
ATOM 601 C C . ASN A 1 74 ? -8.790 -5.775 14.209 1.00 88.88 74 ASN A C 1
ATOM 603 O O . ASN A 1 74 ? -9.410 -4.944 13.564 1.00 88.88 74 ASN A O 1
ATOM 607 N N . LYS A 1 75 ? -9.271 -6.305 15.339 1.00 86.56 75 LYS A N 1
ATOM 608 C CA . LYS A 1 75 ? -10.622 -6.034 15.868 1.00 86.56 75 LYS A CA 1
ATOM 609 C C . LYS A 1 75 ? -10.899 -4.561 16.200 1.00 86.56 75 LYS A C 1
ATOM 611 O O . LYS A 1 75 ? -12.046 -4.216 16.442 1.00 86.56 75 LYS A O 1
ATOM 616 N N . LYS A 1 76 ? -9.861 -3.727 16.283 1.00 88.50 76 LYS A N 1
ATOM 617 C CA . LYS A 1 76 ? -9.969 -2.295 16.587 1.00 88.50 76 LYS A CA 1
ATOM 618 C C . LYS A 1 76 ? -9.956 -1.403 15.344 1.00 88.50 76 LYS A C 1
ATOM 620 O O . LYS A 1 76 ? -9.997 -0.188 15.483 1.00 88.50 76 LYS A O 1
ATOM 625 N N . LEU A 1 77 ? -9.803 -1.980 14.153 1.00 90.25 77 LEU A N 1
ATOM 626 C CA . LEU A 1 77 ? -9.601 -1.223 12.926 1.00 90.25 77 LEU A CA 1
ATOM 627 C C . LEU A 1 77 ? -10.448 -1.769 11.793 1.00 90.25 77 LEU A C 1
ATOM 629 O O . LEU A 1 77 ? -10.229 -2.883 11.321 1.00 90.25 77 LEU A O 1
ATOM 633 N N . ASP A 1 78 ? -11.311 -0.910 11.275 1.00 90.00 78 ASP A N 1
ATOM 634 C CA . ASP A 1 78 ? -12.036 -1.199 10.053 1.00 90.00 78 ASP A CA 1
ATOM 635 C C . ASP A 1 78 ? -11.167 -0.886 8.825 1.00 90.00 78 ASP A C 1
ATOM 637 O O . ASP A 1 78 ? -10.387 0.081 8.829 1.00 90.00 78 ASP A O 1
ATOM 641 N N . PRO A 1 79 ? -11.295 -1.665 7.736 1.00 92.25 79 PRO A N 1
ATOM 642 C CA . PRO A 1 79 ? -10.633 -1.400 6.464 1.00 92.25 79 PRO A CA 1
ATOM 643 C C . PRO A 1 79 ? -11.341 -0.268 5.699 1.00 92.25 79 PRO A C 1
ATOM 645 O O . PRO A 1 79 ? -11.636 -0.403 4.513 1.00 92.25 79 PRO A O 1
ATOM 648 N N . VAL A 1 80 ? -11.644 0.844 6.369 1.00 93.75 80 VAL A N 1
ATOM 649 C CA . VAL A 1 80 ? -12.150 2.049 5.702 1.00 93.75 80 VAL A CA 1
ATOM 650 C C . VAL A 1 80 ? -11.087 2.615 4.762 1.00 93.75 80 VAL A C 1
ATOM 652 O O . VAL A 1 80 ? -9.890 2.322 4.889 1.00 93.75 80 VAL A O 1
ATOM 655 N N . PHE A 1 81 ? -11.522 3.407 3.785 1.00 93.62 81 PHE A N 1
ATOM 656 C CA . PHE A 1 81 ? -10.681 3.839 2.674 1.00 93.62 81 PHE A CA 1
ATOM 657 C C . PHE A 1 81 ? -9.427 4.587 3.151 1.00 93.62 81 PHE A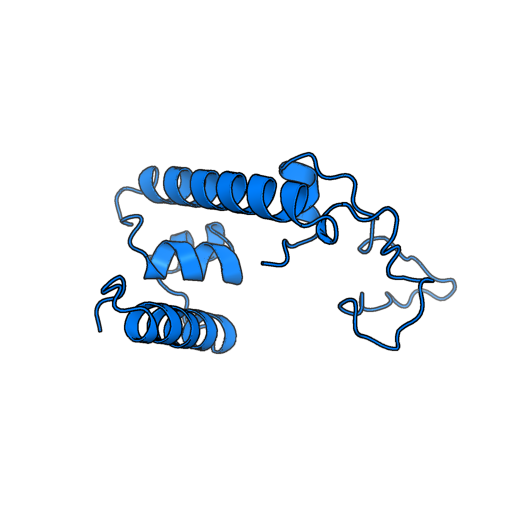 C 1
ATOM 659 O O . PHE A 1 81 ? -8.322 4.324 2.678 1.00 93.62 81 PHE A O 1
ATOM 666 N N . GLU A 1 82 ? -9.564 5.435 4.166 1.00 95.44 82 GLU A N 1
ATOM 667 C CA . GLU A 1 82 ? -8.482 6.194 4.790 1.00 95.44 82 GLU A CA 1
ATOM 668 C C . GLU A 1 82 ? -7.425 5.277 5.408 1.00 95.44 82 GLU A C 1
ATOM 670 O O . GLU A 1 82 ? -6.228 5.495 5.215 1.00 95.44 82 GLU A O 1
ATOM 675 N N . ASN A 1 83 ? -7.848 4.209 6.090 1.00 96.12 83 ASN A N 1
ATOM 676 C CA . ASN A 1 83 ? -6.944 3.238 6.703 1.00 96.12 83 ASN A CA 1
ATOM 677 C C . ASN A 1 83 ? -6.219 2.402 5.646 1.00 96.12 83 ASN A C 1
ATOM 679 O O . ASN A 1 83 ? -5.040 2.082 5.822 1.00 96.12 83 ASN A O 1
ATOM 683 N N . ILE A 1 84 ? -6.880 2.077 4.531 1.00 96.06 84 ILE A N 1
ATOM 684 C CA . ILE A 1 84 ? -6.250 1.393 3.393 1.00 96.06 84 ILE A CA 1
ATOM 685 C C . ILE A 1 84 ? -5.187 2.301 2.763 1.00 96.06 84 ILE A C 1
ATOM 687 O O . ILE A 1 84 ? -4.045 1.871 2.588 1.00 96.06 84 ILE A O 1
ATOM 691 N N . LEU A 1 85 ? -5.522 3.564 2.475 1.00 95.31 85 LEU A N 1
ATOM 692 C CA . LEU A 1 85 ? -4.592 4.547 1.910 1.00 95.31 85 LEU A CA 1
ATOM 693 C C . LEU A 1 85 ? -3.403 4.813 2.841 1.00 95.31 85 LEU A C 1
ATOM 695 O O . LEU A 1 85 ? -2.251 4.824 2.400 1.00 95.31 85 LEU A O 1
ATOM 699 N N . ALA A 1 86 ? -3.667 4.981 4.136 1.00 96.38 86 ALA A N 1
ATOM 700 C CA . ALA A 1 86 ? -2.631 5.145 5.144 1.00 96.38 86 ALA A CA 1
ATOM 701 C C . ALA A 1 86 ? -1.744 3.899 5.234 1.00 96.38 86 ALA A C 1
ATOM 703 O O . ALA A 1 86 ? -0.526 4.029 5.309 1.00 96.38 86 ALA A O 1
ATOM 704 N N . SER A 1 87 ? -2.318 2.695 5.158 1.00 96.06 87 SER A N 1
ATOM 705 C CA . SER A 1 87 ? -1.547 1.447 5.203 1.00 96.06 87 SER A CA 1
ATOM 706 C C . SER A 1 87 ? -0.706 1.257 3.944 1.00 96.06 87 SER A C 1
ATOM 708 O O . SER A 1 87 ? 0.391 0.705 4.019 1.00 96.06 87 SER A O 1
ATOM 710 N N . TYR A 1 88 ? -1.184 1.743 2.797 1.00 94.38 88 TYR A N 1
ATOM 711 C CA . TYR A 1 88 ? -0.422 1.751 1.554 1.00 94.38 88 TYR A CA 1
ATOM 712 C C . TYR A 1 88 ? 0.792 2.687 1.646 1.00 94.38 88 TYR A C 1
ATOM 714 O O . TYR A 1 88 ? 1.883 2.317 1.216 1.00 94.38 88 TYR A O 1
ATOM 722 N N . ASN A 1 89 ? 0.625 3.882 2.225 1.00 94.25 89 ASN A N 1
ATOM 723 C CA . ASN A 1 89 ? 1.691 4.883 2.326 1.00 94.25 89 ASN A CA 1
ATOM 724 C C . ASN A 1 89 ? 2.661 4.644 3.499 1.00 94.25 89 ASN A C 1
ATOM 726 O O . ASN A 1 89 ? 3.871 4.691 3.309 1.00 94.25 89 ASN A O 1
ATOM 730 N N . ALA A 1 90 ? 2.140 4.386 4.698 1.00 95.00 90 ALA A N 1
ATOM 731 C CA . ALA A 1 90 ? 2.911 4.262 5.937 1.00 95.00 90 ALA A CA 1
ATOM 732 C C . ALA A 1 90 ? 3.185 2.811 6.357 1.00 95.00 90 ALA A C 1
ATOM 734 O O . ALA A 1 90 ? 3.920 2.579 7.318 1.00 95.00 90 ALA A O 1
ATOM 735 N N . GLY A 1 91 ? 2.590 1.830 5.677 1.00 94.31 91 GLY A N 1
ATOM 736 C CA . GLY A 1 91 ? 2.655 0.419 6.047 1.00 94.31 91 GLY A CA 1
ATOM 737 C C . GLY A 1 91 ? 1.594 0.014 7.077 1.00 94.31 91 GLY A C 1
ATOM 738 O O . GLY A 1 91 ? 1.301 0.734 8.035 1.00 94.31 91 GLY A O 1
ATOM 739 N N . LEU A 1 92 ? 1.062 -1.201 6.912 1.00 95.69 92 LEU A N 1
ATOM 740 C CA . LEU A 1 92 ? 0.021 -1.787 7.767 1.00 95.69 92 LEU A CA 1
ATOM 741 C C . LEU A 1 92 ? 0.378 -1.771 9.263 1.00 95.69 92 LEU A C 1
ATOM 743 O O . LEU A 1 92 ? -0.484 -1.537 10.105 1.00 95.69 92 LEU A O 1
ATOM 747 N N . GLY A 1 93 ? 1.644 -2.026 9.608 1.00 95.62 93 GLY A N 1
ATOM 748 C CA . GLY A 1 93 ? 2.099 -2.061 11.002 1.00 95.62 93 GLY A CA 1
ATOM 749 C C . GLY A 1 93 ? 1.942 -0.718 11.718 1.00 95.62 93 GLY A C 1
ATOM 750 O O . GLY A 1 93 ? 1.522 -0.692 12.872 1.00 95.62 93 GLY A O 1
ATOM 751 N N . ASN A 1 94 ? 2.205 0.394 11.025 1.00 97.25 94 ASN A N 1
ATOM 752 C CA . ASN A 1 94 ? 2.024 1.728 11.593 1.00 97.25 94 ASN A CA 1
ATOM 753 C C . ASN A 1 94 ? 0.543 2.046 11.789 1.00 97.25 94 ASN A C 1
ATOM 755 O O . ASN A 1 94 ? 0.164 2.476 12.871 1.00 97.25 94 ASN A O 1
ATOM 759 N N . VAL A 1 95 ? -0.307 1.753 10.805 1.00 97.50 95 VAL A N 1
ATOM 760 C CA . VAL A 1 95 ? -1.757 1.965 10.952 1.00 97.50 95 VAL A CA 1
ATOM 761 C C . VAL A 1 95 ? -2.320 1.147 12.113 1.00 97.50 95 VAL A C 1
ATOM 763 O O . VAL A 1 95 ? -3.062 1.677 12.930 1.00 97.50 95 VAL A O 1
ATOM 766 N N . LYS A 1 96 ? -1.887 -0.112 12.275 1.00 96.06 96 LYS A N 1
ATOM 767 C CA . LYS A 1 96 ? -2.244 -0.932 13.445 1.00 96.06 96 LYS A CA 1
ATOM 768 C C . LYS A 1 96 ? -1.765 -0.334 14.764 1.00 96.06 96 LYS A C 1
ATOM 770 O O . LYS A 1 96 ? -2.516 -0.352 15.729 1.00 96.06 96 LYS A O 1
ATOM 775 N N . LYS A 1 97 ? -0.529 0.168 14.807 1.00 96.06 97 LYS A N 1
ATOM 776 C CA . LYS A 1 97 ? 0.074 0.766 16.006 1.00 96.06 97 LYS A CA 1
ATOM 777 C C . LYS A 1 97 ? -0.651 2.038 16.449 1.00 96.06 97 LYS A C 1
ATOM 779 O O . LYS A 1 97 ? -0.799 2.250 17.645 1.00 96.06 97 LYS A O 1
ATOM 784 N N . TYR A 1 98 ? -1.045 2.879 15.498 1.00 96.31 98 TYR A N 1
ATOM 785 C CA . TYR A 1 98 ? -1.736 4.143 15.762 1.00 96.31 98 TYR A CA 1
ATOM 786 C C . TYR A 1 98 ? -3.263 4.004 15.768 1.00 96.31 98 TYR A C 1
ATOM 788 O O . TYR A 1 98 ? -3.944 5.005 15.948 1.00 96.31 98 TYR A O 1
ATOM 796 N N . GLU A 1 99 ? -3.785 2.787 15.573 1.00 95.31 99 GLU A N 1
ATOM 797 C CA . GLU A 1 99 ? -5.223 2.495 15.506 1.00 95.31 99 GLU A CA 1
ATOM 798 C C . GLU A 1 99 ?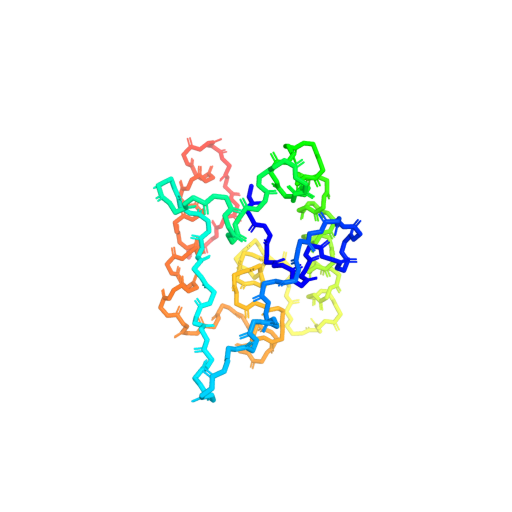 -5.967 3.400 14.500 1.00 95.31 99 GLU A C 1
ATOM 800 O O . GLU A 1 99 ? -7.121 3.762 14.694 1.00 95.31 99 GLU A O 1
ATOM 805 N N . GLY A 1 100 ? -5.302 3.752 13.392 1.00 95.00 100 GLY A N 1
ATOM 806 C CA . GLY A 1 100 ? -5.846 4.629 12.357 1.00 95.00 100 GLY A CA 1
ATOM 807 C C . GLY A 1 100 ? -4.756 5.282 11.513 1.00 95.00 100 GLY A C 1
ATOM 808 O O . GLY A 1 100 ? -3.623 4.796 11.434 1.00 95.00 100 GLY A O 1
ATOM 809 N N . VAL A 1 101 ? -5.085 6.407 10.875 1.00 96.75 101 VAL A N 1
ATOM 810 C CA . VAL A 1 101 ? -4.109 7.201 10.117 1.00 96.75 101 VAL A CA 1
ATOM 811 C C . VAL A 1 101 ? -3.015 7.704 11.075 1.00 96.75 101 VAL A C 1
ATOM 813 O O . VAL A 1 101 ? -3.317 8.469 11.991 1.00 96.75 101 VAL A O 1
ATOM 816 N N . PRO A 1 102 ? -1.738 7.311 10.897 1.00 97.50 102 PRO A N 1
ATOM 817 C CA . PRO A 1 102 ? -0.675 7.744 11.791 1.00 97.50 102 PRO A CA 1
ATOM 818 C C . PRO A 1 102 ? -0.426 9.254 11.636 1.00 97.50 102 PRO A C 1
ATOM 820 O O . PRO A 1 102 ? -0.577 9.785 10.529 1.00 97.50 102 PRO A O 1
ATOM 823 N N . PRO A 1 103 ? 0.045 9.953 12.688 1.00 97.00 103 PRO A N 1
ATOM 824 C CA . PRO A 1 103 ? 0.296 11.397 12.680 1.00 97.00 103 PRO A CA 1
ATOM 825 C C . PRO A 1 103 ? 1.581 11.769 11.913 1.00 97.00 103 PRO A C 1
ATOM 827 O O . PRO A 1 103 ? 2.360 12.632 12.316 1.00 97.00 103 PRO A O 1
ATOM 830 N N . PHE A 1 104 ? 1.834 11.102 10.788 1.00 97.44 104 PHE A N 1
ATOM 831 C CA . PHE A 1 104 ? 2.923 11.406 9.876 1.00 97.44 104 PHE A CA 1
ATOM 832 C C . PHE A 1 104 ? 2.417 12.404 8.843 1.00 97.44 104 PHE A C 1
ATOM 834 O O . PHE A 1 104 ? 1.476 12.127 8.100 1.00 97.44 104 PHE A O 1
ATOM 841 N N . LYS A 1 105 ? 3.058 13.576 8.776 1.00 97.06 105 LYS A N 1
ATOM 842 C CA . LYS A 1 105 ? 2.650 14.659 7.867 1.00 97.06 105 LYS A CA 1
ATOM 843 C C . LYS A 1 105 ? 2.534 14.189 6.413 1.00 97.06 105 LYS A C 1
ATOM 845 O O . LYS A 1 105 ? 1.607 14.589 5.718 1.00 97.06 105 LYS A O 1
ATOM 850 N N . GLU A 1 106 ? 3.448 13.330 5.964 1.00 95.56 106 GLU A N 1
ATOM 851 C CA . GLU A 1 106 ? 3.399 12.734 4.625 1.00 95.56 106 GLU A CA 1
ATOM 852 C C . GLU A 1 106 ? 2.135 11.888 4.420 1.00 95.56 106 GLU A C 1
ATOM 854 O O . GLU A 1 106 ? 1.416 12.093 3.444 1.00 95.56 106 GLU A O 1
ATOM 859 N N . THR A 1 107 ? 1.827 10.999 5.364 1.00 96.75 107 THR A N 1
ATOM 860 C CA . THR A 1 107 ? 0.685 10.083 5.283 1.00 96.75 107 THR A CA 1
ATOM 861 C C . THR A 1 107 ? -0.645 10.816 5.345 1.00 96.75 107 THR A C 1
ATOM 863 O O . THR A 1 107 ? -1.498 10.581 4.494 1.00 96.75 107 THR A O 1
ATOM 866 N N . MET A 1 108 ? -0.810 11.760 6.274 1.00 97.00 108 MET A N 1
ATOM 867 C CA . MET A 1 108 ? -2.029 12.575 6.357 1.00 97.00 108 MET A CA 1
ATOM 868 C C . MET A 1 108 ? -2.270 13.3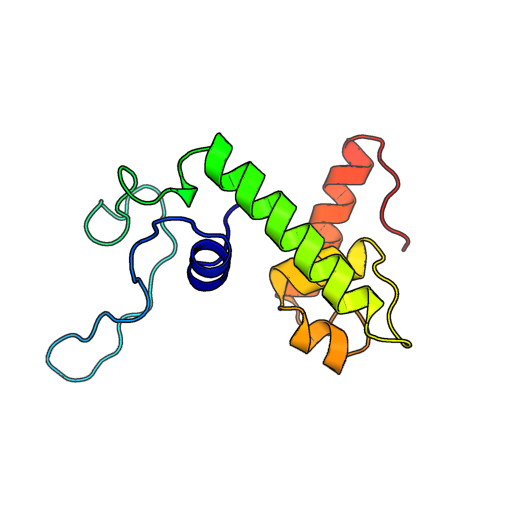58 5.058 1.00 97.00 108 MET A C 1
ATOM 870 O O . MET A 1 108 ? -3.384 13.378 4.534 1.00 97.00 108 MET A O 1
ATOM 874 N N . ASN A 1 109 ? -1.214 13.950 4.488 1.00 96.62 109 ASN A N 1
ATOM 875 C CA . ASN A 1 109 ? -1.305 14.652 3.208 1.00 96.62 109 ASN A CA 1
ATOM 876 C C . ASN A 1 109 ? -1.640 13.702 2.052 1.00 96.62 109 ASN A C 1
ATOM 878 O O . ASN A 1 109 ? -2.427 14.064 1.178 1.00 96.62 109 ASN A O 1
ATOM 882 N N . TYR A 1 110 ? -1.056 12.502 2.035 1.00 95.00 110 TYR A N 1
ATOM 883 C CA . TYR A 1 110 ? -1.331 11.4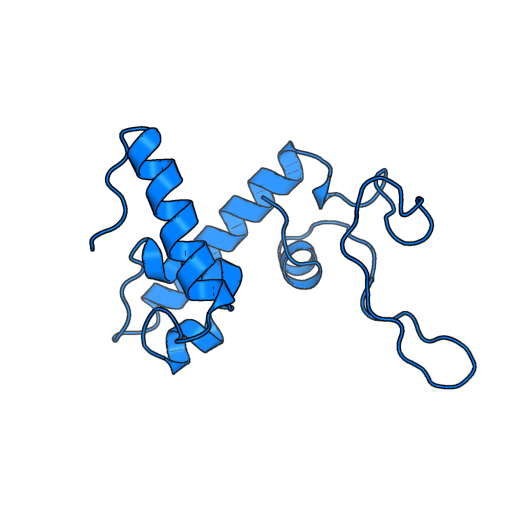87 1.021 1.00 95.00 110 TYR A CA 1
ATOM 884 C C . TYR A 1 110 ? -2.795 11.036 1.047 1.00 95.00 110 TYR A C 1
ATOM 886 O O . TYR A 1 110 ? -3.436 11.010 -0.007 1.00 95.00 110 TYR A O 1
ATOM 894 N N . VAL A 1 111 ? -3.332 10.740 2.237 1.00 95.44 111 VAL A N 1
ATOM 895 C CA . VAL A 1 111 ? -4.741 10.364 2.429 1.00 95.44 111 VAL A CA 1
ATOM 896 C C . VAL A 1 111 ? -5.644 11.494 1.941 1.00 95.44 111 VAL A C 1
ATOM 898 O O . VAL A 1 111 ? -6.409 11.286 1.003 1.00 95.44 111 VAL A O 1
ATOM 901 N N . LYS A 1 112 ? -5.468 12.717 2.466 1.00 94.56 112 LYS A N 1
ATOM 902 C CA . LYS A 1 112 ? -6.276 13.887 2.083 1.00 94.56 112 LYS A CA 1
ATOM 903 C C . LYS A 1 112 ? -6.268 14.136 0.574 1.00 94.56 112 LYS A C 1
ATOM 905 O O . LYS A 1 112 ? -7.314 14.344 -0.034 1.00 94.56 112 LYS A O 1
ATOM 910 N N . LYS A 1 113 ? -5.084 14.109 -0.044 1.00 94.06 113 LYS A N 1
ATOM 911 C CA . LYS A 1 113 ? -4.926 14.349 -1.483 1.00 94.06 113 LYS A CA 1
ATOM 912 C C . LYS A 1 113 ? -5.617 13.274 -2.319 1.00 94.06 113 LYS A C 1
ATOM 914 O O . LYS A 1 113 ? -6.256 13.599 -3.312 1.00 94.06 113 LYS A O 1
ATOM 919 N N . THR A 1 114 ? -5.483 12.009 -1.927 1.00 93.12 114 THR A N 1
ATOM 920 C CA . THR A 1 114 ? -6.070 10.893 -2.677 1.00 93.12 114 THR A CA 1
ATOM 921 C C . THR A 1 114 ? -7.588 10.875 -2.541 1.00 93.12 114 THR A C 1
ATOM 923 O O . THR A 1 114 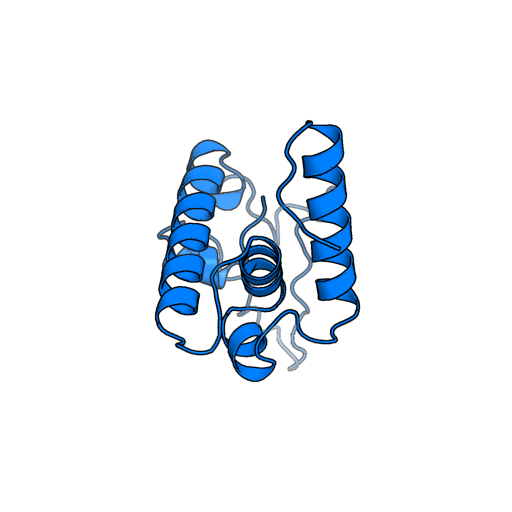? -8.264 10.717 -3.550 1.00 93.12 114 THR A O 1
ATOM 926 N N . CYS A 1 115 ? -8.125 11.137 -1.348 1.00 91.94 115 CYS A N 1
ATOM 927 C CA . CYS A 1 115 ? -9.560 11.342 -1.143 1.00 91.94 115 CYS A CA 1
ATOM 928 C C . CYS A 1 115 ? -10.116 12.438 -2.063 1.00 91.94 115 CYS A C 1
ATOM 930 O O . CYS A 1 115 ? -11.073 12.195 -2.794 1.00 91.94 115 CYS A O 1
ATOM 932 N N . GLY A 1 116 ? -9.442 13.594 -2.129 1.00 91.62 116 GLY A N 1
ATOM 933 C CA . GLY A 1 116 ? -9.849 14.691 -3.011 1.00 91.62 116 GLY A CA 1
ATOM 934 C C . GLY A 1 116 ? -9.880 14.316 -4.499 1.00 91.62 116 GLY A C 1
ATOM 935 O O . GLY A 1 116 ? -10.732 14.806 -5.234 1.00 91.62 116 GLY A O 1
ATOM 936 N N . TYR A 1 117 ? -9.006 13.412 -4.959 1.00 91.50 117 TYR A N 1
ATOM 937 C CA . TYR A 1 117 ? -9.083 12.899 -6.332 1.00 91.50 117 TYR A CA 1
ATOM 938 C C . TYR A 1 117 ? -10.321 12.037 -6.576 1.00 91.50 117 TYR A C 1
ATOM 940 O O . TYR A 1 117 ? -10.913 12.127 -7.646 1.00 91.50 117 TYR A O 1
ATOM 948 N N . TYR A 1 118 ? -10.726 11.215 -5.610 1.00 88.56 118 TYR A N 1
ATOM 949 C CA . TYR A 1 118 ? -11.927 10.395 -5.760 1.00 88.56 118 TYR A CA 1
ATOM 950 C C . TYR A 1 118 ? -13.205 11.239 -5.722 1.00 88.56 118 TYR A C 1
ATOM 952 O O . TYR A 1 118 ? -14.108 11.004 -6.522 1.00 88.56 118 TYR A O 1
ATOM 960 N N . GLU A 1 119 ? -13.251 12.271 -4.880 1.00 87.50 119 GLU A N 1
ATOM 961 C CA . GLU A 1 119 ? -14.371 13.218 -4.849 1.00 87.50 119 GLU A CA 1
ATOM 962 C C . GLU A 1 119 ? -14.551 13.937 -6.192 1.00 87.50 119 GLU A C 1
ATOM 964 O O . GLU A 1 119 ? -15.671 14.041 -6.688 1.00 87.50 119 GLU A O 1
ATOM 969 N N . GLN A 1 120 ? -13.452 14.360 -6.832 1.00 88.81 120 GLN A N 1
ATOM 970 C CA . GLN A 1 120 ? -13.474 14.956 -8.178 1.00 88.81 120 GLN A CA 1
ATOM 971 C C . GLN A 1 120 ? -13.983 13.993 -9.259 1.00 88.81 120 GLN A C 1
ATOM 973 O O . GLN A 1 120 ? -14.476 14.432 -10.295 1.00 88.81 120 GLN A O 1
ATOM 978 N N . LEU A 1 121 ? -13.876 12.685 -9.021 1.00 89.25 121 LEU A N 1
ATOM 979 C CA . LEU A 1 121 ? -14.384 11.630 -9.896 1.00 89.25 121 LEU A CA 1
ATOM 980 C C . LEU A 1 121 ? -15.806 11.181 -9.508 1.00 89.25 121 LEU A C 1
ATOM 982 O O . LEU A 1 121 ? -16.248 10.117 -9.935 1.00 89.25 121 LEU A O 1
ATOM 986 N N . ASN A 1 122 ? -16.527 11.976 -8.705 1.00 83.31 122 ASN A N 1
ATOM 987 C CA . ASN A 1 122 ? -17.860 11.680 -8.167 1.00 83.31 122 ASN A CA 1
ATOM 988 C C . ASN A 1 122 ? -17.940 10.393 -7.320 1.00 83.31 122 ASN A C 1
ATOM 990 O O . ASN A 1 122 ? -19.022 9.834 -7.134 1.00 83.31 122 ASN A O 1
ATOM 994 N N . ALA A 1 123 ? -16.821 9.939 -6.752 1.00 80.88 123 ALA A N 1
ATOM 995 C CA . ALA A 1 123 ? -16.783 8.836 -5.800 1.00 80.88 123 ALA A CA 1
ATOM 996 C C . ALA A 1 123 ? -16.672 9.379 -4.366 1.00 80.88 123 ALA A C 1
ATOM 998 O O . ALA A 1 123 ? -15.634 9.901 -3.961 1.00 80.88 123 ALA A O 1
A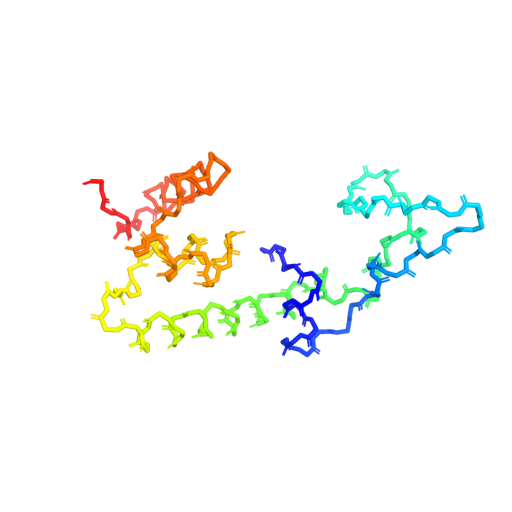TOM 999 N N . LYS A 1 124 ? -17.735 9.234 -3.566 1.00 77.69 124 LYS A N 1
ATOM 1000 C CA . LYS A 1 124 ? -17.706 9.543 -2.126 1.00 77.69 124 LYS A CA 1
ATOM 1001 C C . LYS A 1 124 ? -17.155 8.346 -1.353 1.00 77.69 124 LYS A C 1
ATOM 1003 O O . LYS A 1 124 ? -17.900 7.424 -1.036 1.00 77.69 124 LYS A O 1
ATOM 1008 N N . VAL A 1 125 ? -15.847 8.344 -1.108 1.00 79.75 125 VAL A N 1
ATOM 1009 C CA . VAL A 1 125 ? -15.133 7.222 -0.461 1.00 79.75 125 VAL A CA 1
ATOM 1010 C C . VAL A 1 125 ? -14.457 7.574 0.857 1.00 79.75 125 VAL A C 1
ATOM 1012 O O . VAL A 1 125 ? -14.186 6.655 1.623 1.00 79.75 125 VAL A O 1
ATOM 1015 N N . CYS A 1 126 ? -14.202 8.854 1.130 1.00 79.88 126 CYS A N 1
ATOM 1016 C CA . CYS A 1 126 ? -13.652 9.293 2.409 1.00 79.88 126 CYS A CA 1
ATOM 1017 C C . CYS A 1 126 ? -14.675 10.125 3.178 1.00 79.88 126 CYS A C 1
ATOM 1019 O O . CYS A 1 126 ? -15.460 10.855 2.568 1.00 79.88 126 CYS A O 1
ATOM 1021 N N . TYR A 1 127 ? -14.641 10.031 4.501 1.00 64.50 127 TYR A N 1
ATOM 1022 C CA . TYR A 1 127 ? -15.464 10.825 5.403 1.00 64.50 127 TYR A CA 1
ATOM 1023 C C . TYR A 1 127 ? -14.552 11.749 6.216 1.00 64.50 127 TYR A C 1
ATOM 1025 O O . TYR A 1 127 ? -13.563 11.308 6.800 1.00 64.50 127 TYR A O 1
ATOM 1033 N N . ALA A 1 128 ? -14.860 13.046 6.179 1.00 53.12 128 ALA A N 1
ATOM 1034 C CA . ALA A 1 128 ? -14.205 14.063 6.998 1.00 53.12 128 ALA A CA 1
ATOM 1035 C C . ALA A 1 128 ? -14.776 14.070 8.420 1.00 53.12 128 ALA A C 1
ATOM 1037 O O . ALA A 1 128 ? -16.012 13.909 8.547 1.00 53.12 128 ALA A O 1
#

Foldseek 3Di:
DAADPVLLVVLVWQADDQQDDDDPPPDRDDRDDDDPPPDCPRPVCVRGCCNVPVSVVVSVVVVLVVLQVLQVVQPLGHSAVLLSQQCRVVNSVQCSVCSHRHPDPVSVCRSVVVCVVCVVVVHNRDDD

Sequence (128 aa):
MQLMPDAARDMGLNVPDYQKVKIRNGKTLKTYSCRKGLEEKYCKFKTDERFNAEKNIDAGVKYIKWLINGLNRNKKLDPVFENILASYNAGLGNVKKYEGVPPFKETMNYVKKTCGYYEQLNAKVCYA